Protein AF-A0A399NWZ5-F1 (afdb_monomer_lite)

Foldseek 3Di:
DAKDKDKDFQDPVFQDKWKWKQAQVRDIDTWDPNPPDRITIDIGPDDPNIDIDMDTDWAWDWAADDCPPPVQHPHTWIGTDPDTDDDDPLQDPDPPVPDDDDPVVSVVDDDDDDPPVCNPPHPPPPPPDPDDDD

Structure (mmCIF, N/CA/C/O backbone):
data_AF-A0A399NWZ5-F1
#
_entry.id   AF-A0A399NWZ5-F1
#
loop_
_atom_site.group_PDB
_atom_site.id
_atom_site.type_symbol
_atom_site.label_atom_id
_atom_site.label_alt_id
_atom_site.label_comp_id
_atom_site.label_asym_id
_atom_site.label_entity_id
_atom_site.label_seq_id
_atom_site.pdbx_PDB_ins_code
_atom_site.Cartn_x
_atom_site.Cartn_y
_atom_site.Cartn_z
_atom_site.occupancy
_atom_site.B_iso_or_equiv
_atom_site.auth_seq_id
_atom_site.auth_comp_id
_atom_site.auth_asym_id
_atom_site.auth_atom_id
_atom_site.pdbx_PDB_model_num
ATOM 1 N N . GLY A 1 1 ? -22.057 -4.123 26.461 1.00 57.34 1 GLY A N 1
ATOM 2 C CA . GLY A 1 1 ? -22.061 -5.480 25.873 1.00 57.34 1 GLY A CA 1
ATOM 3 C C . GLY A 1 1 ? -20.738 -6.163 26.158 1.00 57.34 1 GLY A C 1
ATOM 4 O O . GLY A 1 1 ? -19.824 -5.485 26.614 1.00 57.34 1 GLY A O 1
ATOM 5 N N . ALA A 1 2 ? -20.629 -7.474 25.923 1.00 73.88 2 ALA A N 1
ATOM 6 C CA . ALA A 1 2 ? -19.336 -8.165 25.969 1.00 73.88 2 ALA A CA 1
ATOM 7 C C . ALA A 1 2 ? -18.374 -7.558 24.931 1.00 73.88 2 ALA A C 1
ATOM 9 O O . ALA A 1 2 ? -18.824 -7.101 23.879 1.00 73.88 2 ALA A O 1
ATOM 10 N N . ALA A 1 3 ? -17.074 -7.521 25.230 1.00 82.56 3 ALA A N 1
ATOM 11 C CA . ALA A 1 3 ? -16.088 -6.998 24.290 1.00 82.56 3 ALA A CA 1
ATOM 12 C C . ALA A 1 3 ? -15.966 -7.929 23.071 1.00 82.56 3 ALA A C 1
ATOM 14 O O . ALA A 1 3 ? -15.778 -9.136 23.229 1.00 82.56 3 ALA A O 1
ATOM 15 N N . THR A 1 4 ? -16.063 -7.368 21.867 1.00 88.88 4 THR A N 1
ATOM 16 C CA . THR A 1 4 ? -15.856 -8.062 20.591 1.00 88.88 4 THR A CA 1
ATOM 17 C C . THR A 1 4 ? -14.712 -7.403 19.821 1.00 88.88 4 THR A C 1
ATOM 19 O O . THR A 1 4 ? -14.429 -6.214 19.975 1.00 88.88 4 THR A O 1
ATOM 22 N N . GLY A 1 5 ? -13.988 -8.202 19.038 1.00 91.06 5 GLY A N 1
ATOM 23 C CA . GLY A 1 5 ? -12.806 -7.756 18.301 1.00 91.06 5 GLY A CA 1
ATOM 24 C C . GLY A 1 5 ? -13.094 -7.542 16.822 1.00 91.06 5 GLY A C 1
ATOM 25 O O . GLY A 1 5 ? -13.586 -8.456 16.164 1.00 91.06 5 GLY A O 1
ATOM 26 N N . ILE A 1 6 ? -12.717 -6.378 16.293 1.00 94.62 6 ILE A N 1
ATOM 27 C CA . ILE A 1 6 ? -12.455 -6.206 14.861 1.00 94.62 6 ILE A CA 1
ATOM 28 C C . ILE A 1 6 ? -10.961 -6.449 14.647 1.00 94.62 6 ILE A C 1
ATOM 30 O O . ILE A 1 6 ? -10.126 -5.869 15.342 1.00 94.62 6 ILE A O 1
ATOM 34 N N . VAL A 1 7 ? -10.628 -7.330 13.705 1.00 94.38 7 VAL A N 1
ATOM 35 C CA . VAL A 1 7 ? -9.243 -7.682 13.375 1.00 94.38 7 VAL A CA 1
ATOM 36 C C . VAL A 1 7 ? -9.022 -7.459 11.884 1.00 94.38 7 VAL A C 1
ATOM 38 O O . VAL A 1 7 ? -9.641 -8.127 11.057 1.00 94.38 7 VAL A O 1
ATOM 41 N N . LEU A 1 8 ? -8.146 -6.517 11.541 1.00 94.81 8 LEU A N 1
ATOM 42 C CA . LEU A 1 8 ? -7.835 -6.135 10.164 1.00 94.81 8 LEU A CA 1
ATOM 43 C C . LEU A 1 8 ? -6.408 -6.532 9.815 1.00 94.81 8 LEU A C 1
ATOM 45 O O . LEU A 1 8 ? -5.500 -6.363 10.618 1.00 94.81 8 LEU A O 1
ATOM 49 N N . ARG A 1 9 ? -6.176 -7.056 8.611 1.00 94.62 9 ARG A N 1
ATOM 50 C CA . ARG A 1 9 ? -4.816 -7.395 8.175 1.00 94.62 9 ARG A CA 1
ATOM 51 C C . ARG A 1 9 ? -4.018 -6.118 7.937 1.00 94.62 9 ARG A C 1
ATOM 53 O O . ARG A 1 9 ? -4.426 -5.313 7.106 1.00 94.62 9 ARG A O 1
ATOM 60 N N . ARG A 1 10 ? -2.837 -6.007 8.549 1.00 94.25 10 ARG A N 1
ATOM 61 C CA . ARG A 1 10 ? -1.797 -5.066 8.123 1.00 94.25 10 ARG A CA 1
ATOM 62 C C . ARG A 1 10 ? -1.053 -5.674 6.933 1.00 94.25 10 ARG A C 1
ATOM 64 O O . ARG A 1 10 ? -0.377 -6.698 7.097 1.00 94.25 10 ARG A O 1
ATOM 71 N N . PRO A 1 11 ? -1.206 -5.135 5.711 1.00 94.31 11 PRO A N 1
ATOM 72 C CA . PRO A 1 11 ? -0.589 -5.744 4.542 1.00 94.31 11 PRO A CA 1
ATOM 73 C C . PRO A 1 11 ? 0.936 -5.741 4.663 1.00 94.31 11 PRO A C 1
ATOM 75 O O . PRO A 1 11 ? 1.519 -4.764 5.108 1.00 94.31 11 PRO A O 1
ATOM 78 N N . GLY A 1 12 ? 1.604 -6.802 4.202 1.00 92.19 12 GLY A N 1
ATOM 79 C CA . GLY A 1 12 ? 3.068 -6.905 4.309 1.00 92.19 12 GLY A CA 1
ATOM 80 C C . GLY A 1 12 ? 3.855 -5.844 3.524 1.00 92.19 12 GLY A C 1
ATOM 81 O O . GLY A 1 12 ? 5.047 -5.685 3.757 1.00 92.19 12 GLY A O 1
ATOM 82 N N . TRP A 1 13 ? 3.207 -5.124 2.602 1.00 92.44 13 TRP A N 1
ATOM 83 C CA . TRP A 1 13 ? 3.793 -3.974 1.908 1.00 92.44 13 TRP A CA 1
ATOM 84 C C . TRP A 1 13 ? 3.713 -2.668 2.709 1.00 92.44 13 TRP A C 1
ATOM 86 O O . TRP A 1 13 ? 4.427 -1.723 2.381 1.00 92.44 13 TRP A O 1
ATOM 96 N N . CYS A 1 14 ? 2.837 -2.607 3.713 1.00 93.19 14 CYS A N 1
ATOM 97 C CA . CYS A 1 14 ? 2.561 -1.425 4.514 1.00 93.19 14 CYS A CA 1
ATOM 98 C C . CYS A 1 14 ? 3.636 -1.311 5.591 1.00 93.19 14 CYS A C 1
ATOM 100 O O . CYS A 1 14 ? 3.712 -2.160 6.480 1.00 93.19 14 CYS A O 1
ATOM 102 N N . ARG A 1 15 ? 4.504 -0.301 5.479 1.00 88.44 15 ARG A N 1
ATOM 103 C CA . ARG A 1 15 ? 5.589 -0.084 6.449 1.00 88.44 15 ARG A CA 1
ATOM 104 C C . ARG A 1 15 ? 5.141 0.710 7.660 1.00 88.44 15 ARG A C 1
ATOM 106 O O . ARG A 1 15 ? 5.740 0.526 8.711 1.00 88.44 15 ARG A O 1
ATOM 113 N N . SER A 1 16 ? 4.124 1.550 7.487 1.00 92.50 16 SER A N 1
ATOM 114 C CA . SER A 1 16 ? 3.494 2.250 8.587 1.00 92.50 16 SER A CA 1
ATOM 115 C C . SER A 1 16 ? 1.977 2.279 8.449 1.00 92.50 16 SER A C 1
ATOM 117 O O . SER A 1 16 ? 1.461 2.323 7.331 1.00 92.50 16 SER A O 1
ATOM 119 N N . ALA A 1 17 ? 1.270 2.196 9.567 1.00 94.88 17 ALA A N 1
ATOM 120 C CA . ALA A 1 17 ? -0.171 2.315 9.648 1.00 94.88 17 ALA A CA 1
ATOM 121 C C . ALA A 1 17 ? -0.570 3.048 10.932 1.00 94.88 17 ALA A C 1
ATOM 123 O O . ALA A 1 17 ? 0.041 2.861 11.982 1.00 94.88 17 ALA A O 1
ATOM 124 N N . THR A 1 18 ? -1.639 3.831 10.860 1.00 96.62 18 THR A N 1
ATOM 125 C CA . THR A 1 18 ? -2.310 4.394 12.035 1.00 96.62 18 THR A CA 1
ATOM 126 C C . THR A 1 18 ? -3.702 3.788 12.136 1.00 96.62 18 THR A C 1
ATOM 128 O O . THR A 1 18 ? -4.299 3.377 11.135 1.00 96.62 18 THR A O 1
ATOM 131 N N . ALA A 1 19 ? -4.225 3.688 13.353 1.00 96.81 19 ALA A N 1
ATOM 132 C CA . ALA A 1 19 ? -5.592 3.249 13.560 1.00 96.81 19 ALA A CA 1
ATOM 133 C C . ALA A 1 19 ? -6.225 3.973 14.742 1.00 96.81 19 ALA A C 1
ATOM 135 O O . ALA A 1 19 ? -5.625 4.102 15.809 1.00 96.81 19 ALA A O 1
ATOM 136 N N . VAL A 1 20 ? -7.470 4.398 14.558 1.00 97.81 20 VAL A N 1
ATOM 137 C CA . VAL A 1 20 ? -8.274 5.045 15.593 1.00 97.81 20 VAL A CA 1
ATOM 138 C C . VAL A 1 20 ? -9.673 4.460 15.605 1.00 97.81 20 VAL A C 1
ATOM 140 O O . VAL A 1 20 ? -10.248 4.156 14.560 1.00 97.81 20 VAL A O 1
ATOM 143 N N . VAL A 1 21 ? -10.241 4.301 16.796 1.00 97.44 21 VAL A N 1
ATOM 144 C CA . VAL A 1 21 ? -11.680 4.101 16.941 1.00 97.44 21 VAL A CA 1
ATOM 145 C C . VAL A 1 21 ? -12.329 5.443 17.215 1.00 97.44 21 VAL A C 1
ATOM 147 O O . VAL A 1 21 ? -12.037 6.061 18.237 1.00 97.44 21 VAL A O 1
ATOM 150 N N . LEU A 1 22 ? -13.239 5.837 16.334 1.00 97.81 22 LEU A N 1
ATOM 151 C CA . LEU A 1 22 ? -14.147 6.958 16.521 1.00 97.81 22 LEU A CA 1
ATOM 152 C C . LEU A 1 22 ? -15.449 6.414 17.111 1.00 97.81 22 LEU A C 1
ATOM 154 O O . LEU A 1 22 ? -16.114 5.587 16.488 1.00 97.81 22 LEU A O 1
ATOM 158 N N . GLY A 1 23 ? -15.784 6.818 18.331 1.00 95.75 23 GLY A N 1
ATOM 159 C CA . GLY A 1 23 ? -17.044 6.468 18.972 1.00 95.75 23 GLY A CA 1
ATOM 160 C C . GLY A 1 23 ? -18.200 7.298 18.424 1.00 95.75 23 GLY A C 1
ATOM 161 O O . GLY A 1 23 ? -18.027 8.463 18.062 1.00 95.75 23 GLY A O 1
ATOM 162 N N . ALA A 1 24 ? -19.407 6.730 18.421 1.00 93.31 24 ALA A N 1
ATOM 163 C CA . ALA A 1 24 ? -20.622 7.464 18.044 1.00 93.31 24 ALA A CA 1
ATOM 164 C C . ALA A 1 24 ? -20.898 8.694 18.942 1.00 93.31 24 ALA A C 1
ATOM 166 O O . ALA A 1 24 ? -21.646 9.595 18.567 1.00 93.31 24 ALA A O 1
ATOM 167 N N . ASP A 1 25 ? -20.298 8.723 20.134 1.00 93.69 25 ASP A N 1
ATOM 168 C CA . ASP A 1 25 ? -20.322 9.817 21.107 1.00 93.69 25 ASP A CA 1
ATOM 169 C C . ASP A 1 25 ? -19.275 10.916 20.836 1.00 93.69 25 ASP A C 1
ATOM 171 O O . ASP A 1 25 ? -19.189 11.882 21.593 1.00 93.69 25 ASP A O 1
ATOM 175 N N . GLY A 1 26 ? -18.479 10.776 19.772 1.00 94.19 26 GLY A N 1
ATOM 176 C CA . GLY A 1 26 ? -17.379 11.676 19.432 1.00 94.19 26 GLY A CA 1
ATOM 177 C C . GLY A 1 26 ? -16.066 11.368 20.157 1.00 94.19 26 GLY A C 1
ATOM 178 O O . GLY A 1 26 ? -15.121 12.144 20.036 1.00 94.19 26 GLY A O 1
ATOM 179 N N . SER A 1 27 ? -15.980 10.264 20.910 1.00 95.25 27 SER A N 1
ATOM 180 C CA . SER A 1 27 ? -14.717 9.819 21.505 1.00 95.25 27 SER A CA 1
ATOM 181 C C . SER A 1 27 ? -13.734 9.326 20.440 1.00 95.25 27 SER A C 1
ATOM 183 O O . SER A 1 27 ? -14.128 8.762 19.423 1.00 95.25 27 SER A O 1
ATOM 185 N N . GLU A 1 28 ? -12.437 9.491 20.692 1.00 97.50 28 GLU A N 1
ATOM 186 C CA . GLU A 1 28 ? -11.374 8.954 19.844 1.00 97.50 28 GLU A CA 1
ATOM 187 C C . GLU A 1 28 ? -10.401 8.146 20.701 1.00 97.50 28 GLU A C 1
ATOM 189 O O . GLU A 1 28 ? -9.938 8.606 21.748 1.00 97.50 28 GLU A O 1
ATOM 194 N N . VAL A 1 29 ? -10.101 6.923 20.268 1.00 96.31 29 VAL A N 1
ATOM 195 C CA . VAL A 1 29 ? -9.164 6.034 20.958 1.00 96.31 29 VAL A CA 1
ATOM 196 C C . VAL A 1 29 ? -8.167 5.473 19.956 1.00 96.31 29 VAL A C 1
ATOM 198 O O . VAL A 1 29 ? -8.553 4.808 18.997 1.00 96.31 29 VAL A O 1
ATOM 201 N N . GLN A 1 30 ? -6.882 5.708 20.208 1.00 96.62 30 GLN A N 1
ATOM 202 C CA . GLN A 1 30 ? -5.791 5.153 19.410 1.00 96.62 30 GLN A CA 1
ATOM 203 C C . GLN A 1 30 ? -5.749 3.624 19.539 1.00 96.62 30 GLN A C 1
ATOM 205 O O . GLN A 1 30 ? -5.895 3.074 20.634 1.00 96.62 30 GLN A O 1
ATOM 210 N N . VAL A 1 31 ? -5.535 2.945 18.417 1.00 95.00 31 VAL A N 1
ATOM 211 C CA . VAL A 1 31 ? -5.352 1.494 18.327 1.00 95.00 31 VAL A CA 1
ATOM 212 C C . VAL A 1 31 ? -3.940 1.228 17.832 1.00 95.00 31 VAL A C 1
ATOM 214 O O . VAL A 1 31 ? -3.490 1.847 16.871 1.00 95.00 31 VAL A O 1
ATOM 217 N N . ASP A 1 32 ? -3.247 0.288 18.472 1.00 92.69 32 ASP A N 1
ATOM 218 C CA . ASP A 1 32 ? -1.934 -0.132 17.996 1.00 92.69 32 ASP A CA 1
ATOM 219 C C . ASP A 1 32 ? -2.065 -0.792 16.616 1.00 92.69 32 ASP A C 1
ATOM 221 O O . ASP A 1 32 ? -2.715 -1.831 16.451 1.00 92.69 32 ASP A O 1
ATOM 225 N N . ALA A 1 33 ? -1.471 -0.139 15.622 1.00 90.75 33 ALA A N 1
ATOM 226 C CA . ALA A 1 33 ? -1.424 -0.584 14.240 1.00 90.75 33 ALA A CA 1
ATOM 227 C C . ALA A 1 33 ? -0.013 -0.992 13.796 1.00 90.75 33 ALA A C 1
ATOM 229 O O . ALA A 1 33 ? 0.154 -1.453 12.667 1.00 90.75 33 ALA A O 1
ATOM 230 N N . GLU A 1 34 ? 0.993 -0.849 14.661 1.00 84.75 34 GLU A N 1
ATOM 231 C CA . GLU A 1 34 ? 2.400 -1.109 14.337 1.00 84.75 34 GLU A CA 1
ATOM 232 C C . GLU A 1 34 ? 2.971 -2.329 15.048 1.00 84.75 34 GLU A C 1
ATOM 234 O O . GLU A 1 34 ? 4.102 -2.719 14.750 1.00 84.75 34 GLU A O 1
ATOM 239 N N . ALA A 1 35 ? 2.186 -2.962 15.924 1.00 74.25 35 ALA A N 1
ATOM 240 C CA . ALA A 1 35 ? 2.522 -4.230 16.550 1.00 74.25 35 ALA A CA 1
ATOM 241 C C . ALA A 1 35 ? 3.136 -5.236 15.550 1.00 74.25 35 ALA A C 1
ATOM 243 O O . ALA A 1 35 ? 2.825 -5.272 14.349 1.00 74.25 35 ALA A O 1
ATOM 244 N N . ASP A 1 36 ? 4.049 -6.070 16.057 1.00 68.81 36 ASP A N 1
ATOM 245 C CA . ASP A 1 36 ? 4.785 -7.058 15.255 1.00 68.81 36 ASP A CA 1
ATOM 246 C C . ASP A 1 36 ? 3.861 -8.087 14.576 1.00 68.81 36 ASP A C 1
ATOM 248 O O . ASP A 1 36 ? 4.270 -8.777 13.631 1.00 68.81 36 ASP A O 1
ATOM 252 N N . ASP A 1 37 ? 2.596 -8.175 14.997 1.00 70.69 37 ASP A N 1
ATOM 253 C CA . ASP A 1 37 ? 1.595 -8.960 14.303 1.00 70.69 37 ASP A CA 1
ATOM 254 C C . ASP A 1 37 ? 1.113 -8.263 13.017 1.00 70.69 37 ASP A C 1
ATOM 256 O O . ASP A 1 37 ? 0.942 -7.053 12.895 1.00 70.69 37 ASP A O 1
ATOM 260 N N . ARG A 1 38 ? 0.900 -9.052 11.958 1.00 88.31 38 ARG A N 1
ATOM 261 C CA . ARG A 1 38 ? 0.382 -8.564 10.663 1.00 88.31 38 ARG A CA 1
ATOM 262 C C . ARG A 1 38 ? -1.113 -8.208 10.739 1.00 88.31 38 ARG A C 1
ATOM 264 O O . ARG A 1 38 ? -1.830 -8.354 9.747 1.00 88.31 38 ARG A O 1
ATOM 271 N N . TRP A 1 39 ? -1.595 -7.796 11.910 1.00 92.81 39 TRP A N 1
ATOM 272 C CA . TRP A 1 39 ? -3.003 -7.642 12.247 1.00 92.81 39 TRP A CA 1
ATOM 273 C C . TRP A 1 39 ? -3.221 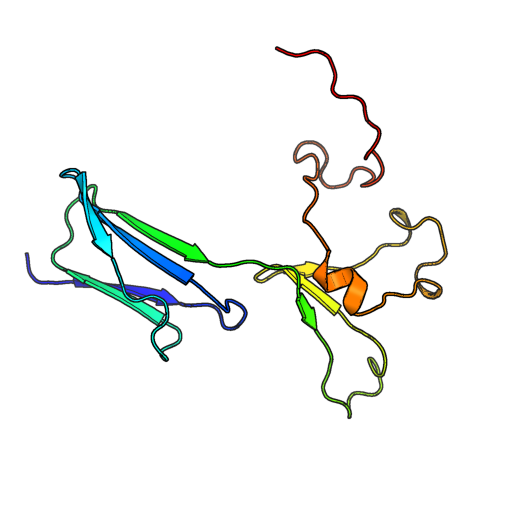-6.464 13.201 1.00 92.81 39 TRP A C 1
ATOM 275 O O . TRP A 1 39 ? -2.665 -6.432 14.282 1.00 92.81 39 TRP A O 1
ATOM 285 N N . ILE A 1 40 ? -4.101 -5.543 12.833 1.00 94.81 40 ILE A N 1
ATOM 286 C CA . ILE A 1 40 ? -4.579 -4.449 13.680 1.00 94.81 40 ILE A CA 1
ATOM 287 C C . ILE A 1 40 ? -5.789 -4.968 14.453 1.00 94.81 40 ILE A C 1
ATOM 289 O O . ILE A 1 40 ? -6.732 -5.489 13.847 1.00 94.81 40 ILE A O 1
ATOM 293 N N . ARG A 1 41 ? -5.769 -4.862 15.784 1.00 94.31 41 ARG A N 1
ATOM 294 C CA . ARG A 1 41 ? -6.782 -5.468 16.662 1.00 94.31 41 ARG A CA 1
ATOM 295 C C . ARG A 1 41 ? -7.467 -4.414 17.516 1.00 94.31 41 ARG A C 1
ATOM 297 O O . ARG A 1 41 ? -6.862 -3.847 18.417 1.00 94.31 41 ARG A O 1
ATOM 304 N N . ALA A 1 42 ? -8.761 -4.229 17.292 1.00 94.31 42 ALA A N 1
ATOM 305 C CA . ALA A 1 42 ? -9.600 -3.341 18.083 1.00 94.31 42 ALA A CA 1
ATOM 306 C C . ALA A 1 42 ? -10.657 -4.164 18.838 1.00 94.31 42 ALA A C 1
ATOM 308 O O . ALA A 1 42 ? -11.721 -4.489 18.305 1.00 94.31 42 ALA A O 1
ATOM 309 N N . THR A 1 43 ? -10.347 -4.529 20.086 1.00 93.56 43 THR A N 1
ATOM 310 C CA . THR A 1 43 ? -11.249 -5.287 20.968 1.00 93.56 43 THR A CA 1
ATOM 311 C C . THR A 1 43 ? -11.899 -4.357 21.984 1.00 93.56 43 THR A C 1
ATOM 313 O O . THR A 1 43 ? -11.228 -3.860 22.884 1.00 93.56 43 THR A O 1
ATOM 316 N N . ARG A 1 44 ? -13.211 -4.131 21.857 1.00 92.50 44 ARG A N 1
ATOM 317 C CA . ARG A 1 44 ? -14.000 -3.275 22.760 1.00 92.50 44 ARG A CA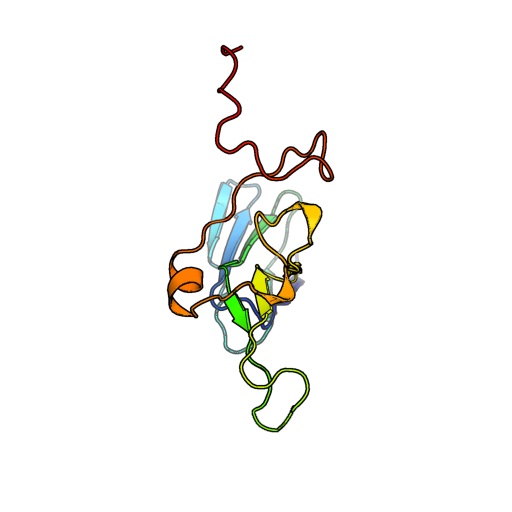 1
ATOM 318 C C . ARG A 1 44 ? -15.479 -3.656 22.741 1.00 92.50 44 ARG A C 1
ATOM 320 O O . ARG A 1 44 ? -15.903 -4.513 21.973 1.00 92.50 44 ARG A O 1
ATOM 327 N N . ALA A 1 45 ? -16.284 -3.016 23.582 1.00 93.25 45 ALA A N 1
ATOM 328 C CA . ALA A 1 45 ? -17.730 -3.026 23.399 1.00 93.25 45 ALA A CA 1
ATOM 329 C C . ALA A 1 45 ? -18.083 -2.049 22.267 1.00 93.25 45 ALA A C 1
ATOM 331 O O . ALA A 1 45 ? -17.993 -0.838 22.456 1.00 93.25 45 ALA A O 1
ATOM 332 N N . TRP A 1 46 ? -18.425 -2.580 21.096 1.00 93.31 46 TRP A N 1
ATOM 333 C CA . TRP A 1 46 ? -18.840 -1.786 19.939 1.00 93.31 46 TRP A CA 1
ATOM 334 C C . TRP A 1 46 ? -20.308 -1.371 20.051 1.00 93.31 46 TRP A C 1
ATOM 336 O O . TRP A 1 46 ? -21.150 -2.167 20.481 1.00 93.31 46 TRP A O 1
ATOM 346 N N . ALA A 1 47 ? -20.612 -0.148 19.632 1.00 92.81 47 ALA A N 1
ATOM 347 C CA . ALA A 1 47 ? -21.964 0.365 19.461 1.00 92.81 47 ALA A CA 1
ATOM 348 C C . ALA A 1 47 ? -22.235 0.718 17.990 1.00 92.81 47 ALA A C 1
ATOM 350 O O . ALA A 1 47 ? -21.318 0.936 17.199 1.00 92.81 47 ALA A O 1
ATOM 351 N N . ALA A 1 48 ? -23.513 0.774 17.609 1.00 94.19 48 ALA A N 1
ATOM 352 C CA . ALA A 1 48 ? -23.885 1.284 16.295 1.00 94.19 48 ALA A CA 1
ATOM 353 C C . ALA A 1 48 ? -23.426 2.747 16.162 1.00 94.19 48 ALA A C 1
ATOM 355 O O . ALA A 1 48 ? -23.729 3.564 17.028 1.00 94.19 48 ALA A O 1
ATOM 356 N N . GLY A 1 49 ? -22.707 3.052 15.081 1.00 95.19 49 GLY A N 1
ATOM 357 C CA . GLY A 1 49 ? -22.105 4.366 14.842 1.00 95.19 49 GLY A CA 1
ATOM 358 C C . GLY A 1 49 ? -20.626 4.471 15.227 1.00 95.19 49 GLY A C 1
ATOM 359 O O . GLY A 1 49 ? -19.983 5.422 14.798 1.00 95.19 49 GLY A O 1
ATOM 360 N N . ASP A 1 50 ? -20.068 3.499 15.958 1.00 96.00 50 ASP A N 1
ATOM 361 C CA . ASP A 1 50 ? -18.617 3.417 16.146 1.00 96.00 50 ASP A CA 1
ATOM 362 C C . ASP A 1 50 ? -17.927 3.058 14.814 1.00 96.00 50 ASP A C 1
ATOM 364 O O . ASP A 1 50 ? -18.423 2.226 14.047 1.00 96.00 50 ASP A O 1
ATOM 368 N N . ALA A 1 51 ? -16.749 3.630 14.561 1.00 96.50 51 ALA A N 1
ATOM 369 C CA . ALA A 1 51 ? -15.945 3.377 13.370 1.00 96.50 51 ALA A CA 1
ATOM 370 C C . ALA A 1 51 ? -14.490 3.076 13.732 1.00 96.50 51 ALA A C 1
ATOM 372 O O . ALA A 1 51 ? -13.867 3.802 14.499 1.00 96.50 51 ALA A O 1
ATOM 373 N N . LEU A 1 52 ? -13.926 2.024 13.139 1.00 96.81 52 LEU A N 1
ATOM 374 C CA . LEU A 1 52 ? -12.481 1.814 13.100 1.00 96.81 52 LEU A CA 1
ATOM 375 C C . LEU A 1 52 ? -11.940 2.457 11.822 1.00 96.81 52 LEU A C 1
ATOM 377 O O . LEU A 1 52 ? -12.222 1.972 10.726 1.00 96.81 52 LEU A O 1
ATOM 381 N N . VAL A 1 53 ? -11.168 3.527 11.962 1.00 97.44 53 VAL A N 1
ATOM 382 C CA . VAL A 1 53 ? -10.468 4.181 10.856 1.00 97.44 53 VAL A CA 1
ATOM 383 C C . VAL A 1 53 ? -9.028 3.697 10.861 1.00 97.44 53 VAL A C 1
ATOM 385 O O . VAL A 1 53 ? -8.362 3.738 11.892 1.00 97.44 53 VAL A O 1
ATOM 388 N N . VAL A 1 54 ? -8.564 3.210 9.714 1.00 96.75 54 VAL A N 1
ATOM 389 C CA . VAL A 1 54 ? -7.190 2.743 9.521 1.00 96.75 54 VAL A CA 1
ATOM 390 C C . VAL A 1 54 ? -6.601 3.474 8.333 1.00 96.75 54 VAL A C 1
ATOM 392 O O . VAL A 1 54 ? -7.158 3.414 7.235 1.00 96.75 54 VAL A O 1
ATOM 395 N N . GLU A 1 55 ? -5.451 4.101 8.536 1.00 96.44 55 GLU A N 1
ATOM 396 C CA . GLU A 1 55 ? -4.667 4.684 7.457 1.00 96.44 55 GLU A CA 1
ATOM 397 C C . GLU A 1 55 ? -3.456 3.793 7.205 1.00 96.44 55 GLU A C 1
ATOM 399 O O . GLU A 1 55 ? -2.715 3.437 8.120 1.00 96.44 55 GLU A O 1
ATOM 404 N N . LEU A 1 56 ? -3.278 3.390 5.950 1.00 94.88 56 LEU A N 1
ATOM 405 C CA . LEU A 1 56 ? -2.174 2.543 5.518 1.00 94.88 56 LEU A CA 1
ATOM 406 C C . LEU A 1 56 ? -1.239 3.382 4.655 1.00 94.88 56 LEU A C 1
ATOM 408 O O . LEU A 1 56 ? -1.664 3.896 3.618 1.00 94.88 56 LEU A O 1
ATOM 412 N N . ASP A 1 57 ? 0.031 3.485 5.040 1.00 92.94 57 ASP A N 1
ATOM 413 C CA . ASP A 1 57 ? 1.013 4.195 4.229 1.00 92.94 57 ASP A CA 1
ATOM 414 C C . ASP A 1 57 ? 1.252 3.455 2.901 1.00 92.94 57 ASP A C 1
ATOM 416 O O . ASP A 1 57 ? 1.619 2.274 2.866 1.00 92.94 57 ASP A O 1
ATOM 420 N N . MET A 1 58 ? 1.039 4.160 1.787 1.00 93.88 58 MET A N 1
ATOM 421 C CA . MET A 1 58 ? 1.121 3.637 0.418 1.00 93.88 58 MET A CA 1
ATOM 422 C C . MET A 1 58 ? 2.165 4.407 -0.410 1.00 93.88 58 MET A C 1
ATOM 424 O O . MET A 1 58 ? 1.800 5.075 -1.390 1.00 93.88 58 MET A O 1
ATOM 428 N N . PRO A 1 59 ? 3.463 4.313 -0.069 1.00 91.88 59 PRO A N 1
ATOM 429 C CA . PRO A 1 59 ? 4.515 4.944 -0.848 1.00 91.88 59 PRO A CA 1
ATOM 430 C C . PRO A 1 59 ? 4.715 4.208 -2.178 1.00 91.88 59 PRO A C 1
ATOM 432 O O . PRO A 1 59 ? 4.343 3.036 -2.333 1.00 91.88 59 PRO A O 1
ATOM 435 N N . VAL A 1 60 ? 5.343 4.892 -3.136 1.00 92.81 60 VAL A N 1
ATOM 436 C CA . VAL A 1 60 ? 5.920 4.239 -4.318 1.00 92.81 60 VAL A CA 1
ATOM 437 C C . VAL A 1 60 ? 7.114 3.399 -3.862 1.00 92.81 60 VAL A C 1
ATOM 439 O O . VAL A 1 60 ? 7.916 3.827 -3.032 1.00 92.81 60 VAL A O 1
ATOM 442 N N . ARG A 1 61 ? 7.211 2.169 -4.362 1.00 91.81 61 ARG A N 1
ATOM 443 C CA . ARG A 1 61 ? 8.217 1.183 -3.961 1.00 91.81 61 ARG A CA 1
ATOM 444 C C . ARG A 1 61 ? 8.887 0.598 -5.196 1.00 91.81 61 ARG A C 1
ATOM 446 O O . ARG A 1 61 ? 8.198 0.158 -6.113 1.00 91.81 61 ARG A O 1
ATOM 453 N N . ALA A 1 62 ? 10.215 0.530 -5.162 1.00 92.44 62 ALA A N 1
ATOM 454 C CA . ALA A 1 62 ? 11.007 -0.289 -6.072 1.00 92.44 62 ALA A CA 1
ATOM 455 C C . ALA A 1 62 ? 11.066 -1.728 -5.541 1.00 92.44 62 ALA A C 1
ATOM 457 O O . ALA A 1 62 ? 11.427 -1.952 -4.381 1.00 92.44 62 ALA A O 1
ATOM 458 N N . LEU A 1 63 ? 10.712 -2.702 -6.374 1.00 91.94 63 LEU A N 1
ATOM 459 C CA . LEU A 1 63 ? 10.769 -4.125 -6.057 1.00 91.94 63 LEU A CA 1
ATOM 460 C C . LEU A 1 63 ? 11.849 -4.786 -6.916 1.00 91.94 63 LEU A C 1
ATOM 462 O O . LEU A 1 63 ? 11.700 -4.902 -8.130 1.00 91.94 63 LEU A O 1
ATOM 466 N N . GLY A 1 64 ? 12.932 -5.219 -6.273 1.00 92.44 64 GLY A N 1
ATOM 467 C CA . GLY A 1 64 ? 13.939 -6.079 -6.889 1.00 92.44 64 GLY A CA 1
ATOM 468 C C . GLY A 1 64 ? 13.591 -7.556 -6.707 1.00 92.44 64 GLY A C 1
ATOM 469 O O . GLY A 1 64 ? 12.968 -7.942 -5.714 1.00 92.44 64 GLY A O 1
ATOM 470 N N . SER A 1 65 ? 14.010 -8.393 -7.651 1.00 93.75 65 SER A N 1
ATOM 471 C CA . SER A 1 65 ? 13.917 -9.846 -7.516 1.00 93.75 65 SER A CA 1
ATOM 472 C C . SER A 1 65 ? 15.053 -10.413 -6.664 1.00 93.75 65 SER A C 1
ATOM 474 O O . SER A 1 65 ? 16.078 -9.770 -6.432 1.00 93.75 65 SER A O 1
ATOM 476 N N . HIS A 1 66 ? 14.906 -11.671 -6.243 1.00 95.50 66 HIS A N 1
ATOM 477 C CA . HIS A 1 66 ? 16.032 -12.430 -5.706 1.00 95.50 66 HIS A CA 1
ATOM 478 C C . HIS A 1 66 ? 17.188 -12.447 -6.735 1.00 95.50 66 HIS A C 1
ATOM 480 O O . HIS A 1 66 ? 16.920 -12.633 -7.925 1.00 95.50 66 HIS A O 1
ATOM 486 N N . PRO A 1 67 ? 18.465 -12.311 -6.325 1.00 92.44 67 PRO A N 1
ATOM 487 C CA . PRO A 1 67 ? 19.605 -12.169 -7.247 1.00 92.44 67 PRO A CA 1
ATOM 488 C C . PRO A 1 67 ? 19.867 -13.375 -8.166 1.00 92.44 67 PRO A C 1
ATOM 490 O O . PRO A 1 67 ? 20.661 -13.277 -9.095 1.00 92.44 67 PRO A O 1
ATOM 493 N N . HIS A 1 68 ? 19.223 -14.514 -7.907 1.00 95.31 68 HIS A N 1
ATOM 494 C CA . HIS A 1 68 ? 19.327 -15.735 -8.721 1.00 95.31 68 HIS A CA 1
ATOM 495 C C . HIS A 1 68 ? 18.195 -15.883 -9.752 1.00 95.31 68 HIS A C 1
ATOM 497 O O . HIS A 1 68 ? 18.107 -16.917 -10.406 1.00 95.31 68 HIS A O 1
ATOM 503 N N . LEU A 1 69 ? 17.305 -14.892 -9.879 1.00 96.56 69 LEU A N 1
ATOM 504 C CA . LEU A 1 69 ? 16.279 -14.877 -10.920 1.00 96.56 69 LEU A CA 1
ATOM 505 C C . LEU A 1 69 ? 16.812 -14.133 -12.148 1.00 96.56 69 LEU A C 1
ATOM 507 O O . LEU A 1 69 ? 16.767 -12.906 -12.201 1.00 96.56 69 LEU A O 1
ATOM 511 N N . ASP A 1 70 ? 17.326 -14.877 -13.126 1.00 96.81 70 ASP A N 1
ATOM 512 C CA . ASP A 1 70 ? 18.011 -14.286 -14.284 1.00 96.81 7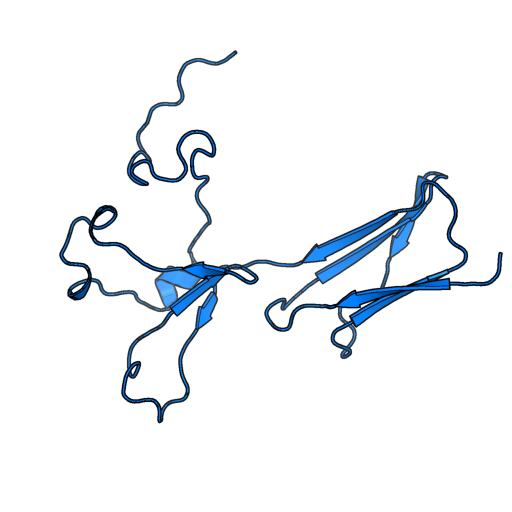0 ASP A CA 1
ATOM 513 C C . ASP A 1 70 ? 17.097 -13.435 -15.171 1.00 96.81 70 ASP A C 1
ATOM 515 O O . ASP A 1 70 ? 17.538 -12.409 -15.679 1.00 96.81 70 ASP A O 1
ATOM 519 N N . ALA A 1 71 ? 15.818 -13.803 -15.292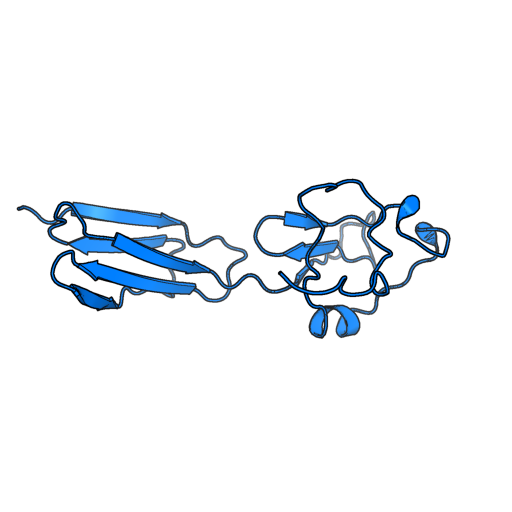 1.00 96.00 71 ALA A N 1
ATOM 520 C CA . ALA A 1 71 ? 14.848 -13.107 -16.142 1.00 96.00 71 ALA A CA 1
ATOM 521 C C . ALA A 1 71 ? 14.622 -11.630 -15.767 1.00 96.00 71 ALA A C 1
ATOM 523 O O . ALA A 1 71 ? 14.175 -10.851 -16.599 1.00 96.00 71 ALA A O 1
ATOM 524 N N . THR A 1 72 ? 14.915 -11.247 -14.523 1.00 94.69 72 THR A N 1
ATOM 525 C CA . THR A 1 72 ? 14.714 -9.886 -13.996 1.00 94.69 72 THR A CA 1
ATOM 526 C C . THR A 1 72 ? 15.991 -9.337 -13.360 1.00 94.69 72 THR A C 1
ATOM 528 O O . THR A 1 72 ? 15.968 -8.436 -12.517 1.00 94.69 72 THR A O 1
ATOM 531 N N . ARG A 1 73 ? 17.145 -9.918 -13.707 1.00 93.56 73 ARG A N 1
ATOM 532 C CA . ARG A 1 73 ? 18.437 -9.457 -13.205 1.00 93.56 73 ARG A CA 1
ATOM 533 C C . ARG A 1 73 ? 18.713 -8.059 -13.757 1.00 93.56 73 ARG A C 1
ATOM 535 O O . ARG A 1 73 ? 18.706 -7.852 -14.963 1.00 93.56 73 ARG A O 1
ATOM 542 N N . GLY A 1 74 ? 18.999 -7.112 -12.864 1.00 91.00 74 GLY A N 1
ATOM 543 C CA . GLY A 1 74 ? 19.257 -5.718 -13.241 1.00 91.00 74 GLY A CA 1
ATOM 544 C C . GLY A 1 74 ? 17.998 -4.898 -13.537 1.00 91.00 74 GLY A C 1
ATOM 545 O O . GLY A 1 74 ? 18.126 -3.742 -13.919 1.00 91.00 74 GLY A O 1
ATOM 546 N N . THR A 1 75 ? 16.802 -5.457 -13.325 1.00 92.75 75 THR A N 1
ATOM 547 C CA . THR A 1 75 ? 15.526 -4.749 -13.483 1.00 92.75 75 THR A CA 1
ATOM 548 C C . THR A 1 75 ? 14.865 -4.493 -12.131 1.00 92.75 75 THR A C 1
ATOM 550 O O . THR A 1 75 ? 15.206 -5.112 -11.119 1.00 92.75 75 THR A O 1
ATOM 553 N N . LEU A 1 76 ? 13.862 -3.621 -12.117 1.00 92.62 76 LEU A N 1
ATOM 554 C CA . LEU A 1 76 ? 13.049 -3.325 -10.944 1.00 92.62 76 LEU A CA 1
ATOM 555 C C . LEU A 1 76 ? 11.591 -3.118 -11.352 1.00 92.62 76 LEU A C 1
ATOM 557 O O . LEU A 1 76 ? 11.310 -2.581 -12.417 1.00 92.62 76 LEU A O 1
ATOM 561 N N . ALA A 1 77 ? 10.667 -3.568 -10.505 1.00 93.75 77 ALA A N 1
ATOM 562 C CA . ALA A 1 77 ? 9.242 -3.315 -10.676 1.00 93.75 77 ALA A CA 1
ATOM 563 C C . ALA A 1 77 ? 8.800 -2.148 -9.788 1.00 93.75 77 ALA A C 1
ATOM 565 O O . ALA A 1 77 ? 9.284 -1.989 -8.663 1.00 93.75 77 ALA A O 1
ATOM 566 N N . VAL A 1 78 ? 7.853 -1.352 -10.277 1.00 93.88 78 VAL A N 1
ATOM 567 C CA . VAL A 1 78 ? 7.263 -0.238 -9.528 1.00 93.88 78 VAL A CA 1
ATOM 568 C C . VAL A 1 78 ? 5.956 -0.700 -8.897 1.00 93.88 78 VAL A C 1
ATOM 570 O O . VAL A 1 78 ? 5.116 -1.307 -9.557 1.00 93.88 78 VAL A O 1
ATOM 573 N N . ALA A 1 79 ? 5.766 -0.430 -7.608 1.00 93.81 79 ALA A N 1
ATOM 574 C CA . ALA A 1 79 ? 4.541 -0.787 -6.902 1.00 93.81 79 ALA A CA 1
ATOM 575 C C . ALA A 1 79 ? 4.079 0.314 -5.947 1.00 93.81 79 ALA A C 1
ATOM 577 O O . ALA A 1 79 ? 4.892 0.983 -5.312 1.00 93.81 79 ALA A O 1
ATOM 578 N N . ARG A 1 80 ? 2.763 0.441 -5.765 1.00 93.25 80 ARG A N 1
ATOM 579 C CA . ARG A 1 80 ? 2.149 1.312 -4.755 1.00 93.25 80 ARG A CA 1
ATOM 580 C C . ARG A 1 80 ? 1.020 0.566 -4.058 1.00 93.25 80 ARG A C 1
ATOM 582 O O . ARG A 1 80 ? 0.066 0.118 -4.689 1.00 93.25 80 ARG A O 1
ATOM 589 N N . GLY A 1 81 ? 1.135 0.404 -2.742 1.00 93.69 81 GLY A N 1
ATOM 590 C CA . GLY A 1 81 ? 0.226 -0.464 -1.993 1.00 93.69 81 GLY A CA 1
ATOM 591 C C . GLY A 1 81 ? 0.185 -1.887 -2.578 1.00 93.69 81 GLY A C 1
ATOM 592 O O . GLY A 1 81 ? 1.253 -2.456 -2.808 1.00 93.69 81 GLY A O 1
ATOM 593 N N . PRO A 1 82 ? -0.994 -2.478 -2.843 1.00 94.88 82 PRO A N 1
ATOM 594 C CA . PRO A 1 82 ? -1.108 -3.816 -3.424 1.00 94.88 82 PRO A CA 1
ATOM 595 C C . PRO A 1 82 ? -0.921 -3.861 -4.952 1.00 94.88 82 PRO A C 1
ATOM 597 O O . PRO A 1 82 ? -0.950 -4.951 -5.514 1.00 94.88 82 PRO A O 1
ATOM 600 N N . VAL A 1 83 ? -0.755 -2.716 -5.620 1.00 94.31 83 VAL A N 1
ATOM 601 C CA . VAL A 1 83 ? -0.723 -2.617 -7.085 1.00 94.31 83 VAL A CA 1
ATOM 602 C C . VAL A 1 83 ? 0.719 -2.628 -7.585 1.00 94.31 83 VAL A C 1
ATOM 604 O O . VAL A 1 83 ? 1.558 -1.883 -7.072 1.00 94.31 83 VAL A O 1
ATOM 607 N N . VAL A 1 84 ? 0.995 -3.462 -8.589 1.00 95.25 84 VAL A N 1
ATOM 608 C CA . VAL A 1 84 ? 2.235 -3.454 -9.378 1.00 95.25 84 VAL A CA 1
ATOM 609 C C . VAL A 1 84 ? 1.929 -2.772 -10.707 1.00 95.25 84 VAL A C 1
ATOM 611 O O . VAL A 1 84 ? 0.908 -3.068 -11.319 1.00 95.25 84 VAL A O 1
ATOM 614 N N . TYR A 1 85 ? 2.789 -1.844 -11.110 1.00 93.50 85 TYR A N 1
ATOM 615 C CA . TYR A 1 85 ? 2.624 -1.025 -12.306 1.00 93.50 85 TYR A CA 1
ATOM 616 C C . TYR A 1 85 ? 3.423 -1.604 -13.474 1.00 93.50 85 TYR A C 1
ATOM 618 O O . TYR A 1 85 ? 4.426 -2.294 -13.271 1.00 93.50 85 TYR A O 1
ATOM 626 N N . ALA A 1 86 ? 2.985 -1.273 -14.684 1.00 92.50 86 ALA A N 1
ATOM 627 C CA . ALA A 1 86 ? 3.687 -1.523 -15.933 1.00 92.50 86 ALA A CA 1
ATOM 628 C C . ALA A 1 86 ? 3.807 -0.207 -16.713 1.00 92.50 86 ALA A C 1
ATOM 630 O O . ALA A 1 86 ? 3.022 0.714 -16.489 1.00 92.50 86 ALA A O 1
ATOM 631 N N . VAL A 1 87 ? 4.805 -0.128 -17.589 1.00 91.44 87 VAL A N 1
ATOM 632 C CA . VAL A 1 87 ? 4.908 0.929 -18.599 1.00 91.44 87 VAL A CA 1
ATOM 633 C C . VAL A 1 87 ? 4.459 0.323 -19.918 1.00 91.44 87 VAL A C 1
ATOM 635 O O . VAL A 1 87 ? 4.938 -0.751 -20.285 1.00 91.44 87 VAL A O 1
ATOM 638 N N . GLU A 1 88 ? 3.548 0.996 -20.610 1.00 90.31 88 GLU A N 1
ATOM 639 C CA . GLU A 1 88 ? 3.095 0.601 -21.939 1.00 90.31 88 GLU A CA 1
ATOM 640 C C . GLU A 1 88 ? 3.732 1.499 -23.004 1.00 90.31 88 GLU A C 1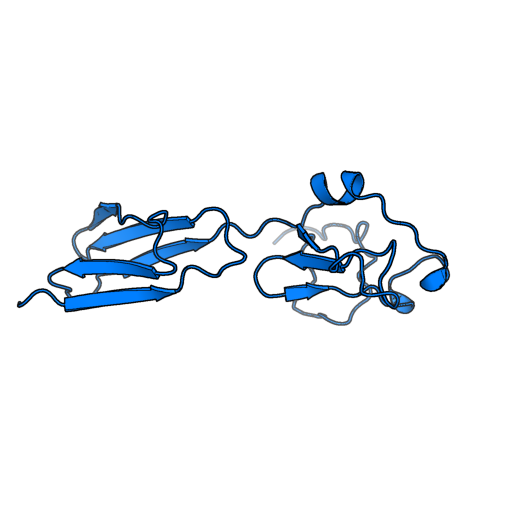
ATOM 642 O O . GLU A 1 88 ? 4.100 2.645 -22.744 1.00 90.31 88 GLU A O 1
ATOM 647 N N . GLN A 1 89 ? 3.892 0.973 -24.222 1.00 93.00 89 GLN A N 1
ATOM 648 C CA . GLN A 1 89 ? 4.508 1.721 -25.322 1.00 93.00 89 GLN A CA 1
ATOM 649 C C . GLN A 1 89 ? 3.728 3.000 -25.670 1.00 93.00 89 GLN A C 1
ATOM 651 O O . GLN A 1 89 ? 4.337 3.971 -26.112 1.00 93.00 89 GLN A O 1
ATOM 656 N N . GLU A 1 90 ? 2.407 3.005 -25.477 1.00 90.12 90 GLU A N 1
ATOM 657 C CA . GLU A 1 90 ? 1.536 4.156 -25.752 1.00 90.12 90 GLU A CA 1
ATOM 658 C C . GLU A 1 90 ? 1.796 5.339 -24.804 1.00 90.12 90 GLU A C 1
ATOM 660 O O . GLU A 1 90 ? 1.608 6.488 -25.199 1.00 90.12 90 GLU A O 1
ATOM 665 N N . ASP A 1 91 ? 2.327 5.076 -23.606 1.00 84.50 91 ASP A N 1
ATOM 666 C CA . ASP A 1 91 ? 2.667 6.099 -22.609 1.00 84.50 91 ASP A CA 1
ATOM 667 C C . ASP A 1 91 ? 4.124 6.587 -22.716 1.00 84.50 91 ASP A C 1
ATOM 669 O O . ASP A 1 91 ? 4.553 7.476 -21.973 1.00 84.50 91 ASP A O 1
ATOM 673 N N . ALA A 1 92 ? 4.919 5.995 -23.612 1.00 88.56 92 ALA A N 1
ATOM 674 C CA . ALA A 1 92 ? 6.355 6.217 -23.698 1.00 88.56 92 ALA A CA 1
ATOM 675 C C . ALA A 1 92 ? 6.748 7.010 -24.954 1.00 88.56 92 ALA A C 1
ATOM 677 O O . ALA A 1 92 ? 6.449 6.634 -26.084 1.00 88.56 92 ALA A O 1
ATOM 678 N N . GLY A 1 93 ? 7.531 8.079 -24.767 1.00 90.44 93 GLY A N 1
ATOM 679 C CA . GLY A 1 93 ? 8.123 8.856 -25.870 1.00 90.44 93 GLY A CA 1
ATOM 680 C C . GLY A 1 93 ? 9.303 8.173 -26.583 1.00 90.44 93 GLY A C 1
ATOM 681 O O . GLY A 1 93 ? 9.911 8.767 -27.471 1.00 90.44 93 GLY A O 1
ATOM 682 N N . ALA A 1 94 ? 9.653 6.954 -26.174 1.00 94.44 94 ALA A N 1
ATOM 683 C CA . ALA A 1 94 ? 10.733 6.123 -26.702 1.00 94.44 94 ALA A CA 1
ATOM 684 C C . ALA A 1 94 ? 10.301 4.643 -26.670 1.00 94.44 94 ALA A C 1
ATOM 686 O O . ALA A 1 94 ? 9.317 4.321 -25.994 1.00 94.44 94 ALA A O 1
ATOM 687 N N . PRO A 1 95 ? 10.995 3.733 -27.385 1.00 96.44 95 PRO A N 1
ATOM 688 C CA . PRO A 1 95 ? 10.758 2.300 -27.246 1.00 96.44 95 PRO A CA 1
ATOM 689 C C . PRO A 1 95 ? 10.840 1.879 -25.776 1.00 96.44 95 PRO A C 1
ATOM 691 O O . PRO A 1 95 ? 11.792 2.241 -25.087 1.00 96.44 95 PRO A O 1
ATOM 694 N N . VAL A 1 96 ? 9.848 1.130 -25.288 1.00 94.56 96 VAL A N 1
ATOM 695 C CA . VAL A 1 96 ? 9.776 0.739 -23.867 1.00 94.56 96 VAL A CA 1
ATOM 696 C C . VAL A 1 96 ? 11.024 -0.027 -23.405 1.00 94.56 96 VAL A C 1
ATOM 698 O O . VAL A 1 96 ? 11.479 0.158 -22.279 1.00 94.56 96 VAL A O 1
ATOM 701 N N . ASP A 1 97 ? 11.626 -0.808 -24.303 1.00 93.69 97 ASP A N 1
ATOM 702 C CA . ASP A 1 97 ? 12.845 -1.585 -24.050 1.00 93.69 97 ASP A CA 1
ATOM 703 C C . ASP A 1 97 ? 14.105 -0.711 -23.878 1.00 93.69 97 ASP A C 1
ATOM 705 O O . ASP A 1 97 ? 15.097 -1.168 -23.310 1.00 93.69 97 ASP A O 1
ATOM 709 N N . ASP A 1 98 ? 14.061 0.548 -24.328 1.00 95.06 98 ASP A N 1
ATOM 710 C CA . ASP A 1 98 ? 15.164 1.510 -24.214 1.00 95.06 98 ASP A CA 1
ATOM 711 C C . ASP A 1 98 ? 15.049 2.390 -22.954 1.00 95.06 98 ASP A C 1
ATOM 713 O O . ASP A 1 98 ? 15.919 3.226 -22.685 1.00 95.06 98 ASP A O 1
ATOM 717 N N . LEU A 1 99 ? 13.979 2.234 -22.167 1.00 91.88 99 LEU A N 1
ATOM 718 C CA . LEU A 1 99 ? 13.763 3.027 -20.962 1.00 91.88 99 LEU A CA 1
ATOM 719 C C . LEU A 1 99 ? 14.663 2.553 -19.817 1.00 91.88 99 LEU A C 1
ATOM 721 O O . LEU A 1 99 ? 14.709 1.377 -19.459 1.00 91.88 99 LEU A O 1
ATOM 725 N N . LEU A 1 100 ? 15.335 3.510 -19.180 1.00 91.88 100 LEU A N 1
ATOM 726 C CA . LEU A 1 100 ? 16.150 3.288 -17.991 1.00 91.88 100 LEU A CA 1
ATOM 727 C C . LEU A 1 100 ? 15.543 4.033 -16.805 1.00 91.88 100 LEU A C 1
ATOM 729 O O . LEU A 1 100 ? 15.137 5.186 -16.928 1.00 91.88 100 LEU A O 1
ATOM 733 N N . LEU A 1 101 ? 15.519 3.373 -15.649 1.00 88.00 101 LEU A N 1
ATOM 734 C CA . LEU A 1 101 ? 15.007 3.929 -14.402 1.00 88.00 101 LEU A CA 1
ATOM 735 C C . LEU A 1 101 ? 16.056 3.771 -13.300 1.00 88.00 101 LEU A C 1
ATOM 737 O O . LEU A 1 101 ? 16.417 2.643 -12.950 1.00 88.00 101 LEU A O 1
ATOM 741 N N . ASP A 1 102 ? 16.537 4.882 -12.737 1.00 86.19 102 ASP A N 1
ATOM 742 C CA . ASP A 1 102 ? 17.413 4.830 -11.568 1.00 86.19 102 ASP A CA 1
ATOM 743 C C . ASP A 1 102 ? 16.552 4.613 -10.307 1.00 86.19 102 ASP A C 1
ATOM 745 O O . ASP A 1 102 ? 15.535 5.290 -10.119 1.00 86.19 102 ASP A O 1
ATOM 749 N N . PRO A 1 103 ? 16.925 3.700 -9.389 1.00 81.50 103 PRO A N 1
ATOM 750 C CA . PRO A 1 103 ? 16.222 3.539 -8.115 1.00 81.50 103 PRO A CA 1
ATOM 751 C C . PRO A 1 103 ? 16.024 4.846 -7.325 1.00 81.50 103 PRO A C 1
ATOM 753 O O . PRO A 1 103 ? 15.089 4.947 -6.528 1.00 81.50 103 PRO A O 1
ATOM 756 N N . ARG A 1 104 ? 16.894 5.843 -7.520 1.00 83.75 104 ARG A N 1
ATOM 757 C CA . ARG A 1 104 ? 16.804 7.169 -6.893 1.00 83.75 104 ARG A CA 1
ATOM 758 C C . ARG A 1 104 ? 15.632 7.987 -7.425 1.00 83.75 104 ARG A C 1
ATOM 760 O O . ARG A 1 104 ? 15.032 8.725 -6.645 1.00 83.75 104 ARG A O 1
ATOM 767 N N . ASP A 1 105 ? 15.258 7.809 -8.688 1.00 83.06 105 ASP A N 1
ATOM 768 C CA . ASP A 1 105 ? 14.118 8.504 -9.293 1.00 83.06 105 ASP A CA 1
ATOM 769 C C . ASP A 1 105 ? 12.802 8.055 -8.636 1.00 83.06 105 ASP A C 1
ATOM 771 O O . ASP A 1 105 ? 11.906 8.860 -8.374 1.00 83.06 105 ASP A O 1
ATOM 775 N N . LEU A 1 106 ? 12.717 6.778 -8.243 1.00 84.44 106 LEU A N 1
ATOM 776 C CA . LEU A 1 106 ? 11.552 6.233 -7.540 1.00 84.44 106 LEU A CA 1
ATOM 777 C C . LEU A 1 106 ? 11.376 6.775 -6.120 1.00 84.44 106 LEU A C 1
ATOM 779 O O . LEU A 1 106 ? 10.246 6.849 -5.640 1.00 84.44 106 LEU A O 1
ATOM 783 N N . ALA A 1 107 ? 12.452 7.191 -5.448 1.00 80.44 107 ALA A N 1
ATOM 784 C CA . ALA A 1 107 ? 12.345 7.810 -4.126 1.00 80.44 107 ALA A CA 1
ATOM 785 C C . ALA A 1 107 ? 11.631 9.176 -4.184 1.00 80.44 107 ALA A C 1
ATOM 787 O O . ALA A 1 107 ? 10.948 9.576 -3.236 1.00 80.44 107 ALA A O 1
ATOM 788 N N . ALA A 1 108 ? 11.764 9.884 -5.308 1.00 83.06 108 ALA A N 1
ATOM 789 C CA . ALA A 1 108 ? 11.116 11.168 -5.548 1.00 83.06 108 ALA A CA 1
ATOM 790 C C . ALA A 1 108 ? 9.734 11.040 -6.210 1.00 83.06 108 ALA A C 1
ATOM 792 O O . ALA A 1 108 ? 8.988 12.020 -6.226 1.00 83.06 108 ALA A O 1
ATOM 793 N N . ALA A 1 109 ? 9.368 9.855 -6.709 1.00 87.88 109 ALA A N 1
ATOM 794 C CA . ALA A 1 109 ? 8.120 9.636 -7.430 1.00 87.88 109 ALA A CA 1
ATOM 795 C C . ALA A 1 109 ? 6.886 10.057 -6.614 1.00 87.88 109 ALA A C 1
ATOM 797 O O . ALA A 1 109 ? 6.814 9.902 -5.386 1.00 87.88 109 ALA A O 1
ATOM 798 N N . ARG A 1 110 ? 5.890 10.600 -7.316 1.00 84.50 110 ARG A N 1
ATOM 799 C CA . ARG A 1 110 ? 4.608 11.027 -6.754 1.00 84.50 110 ARG A CA 1
ATOM 800 C C . ARG A 1 110 ? 3.475 10.481 -7.620 1.00 84.50 110 ARG A C 1
ATOM 802 O O . ARG A 1 110 ? 3.609 10.493 -8.841 1.00 84.50 110 ARG A O 1
ATOM 809 N N . PRO A 1 111 ? 2.370 10.009 -7.021 1.00 84.31 111 PRO A N 1
ATOM 810 C CA . PRO A 1 111 ? 1.171 9.699 -7.784 1.00 84.31 111 PRO A CA 1
ATOM 811 C C . PRO A 1 111 ? 0.655 10.958 -8.484 1.00 84.31 111 PRO A C 1
ATOM 813 O O . PRO A 1 111 ? 0.508 11.998 -7.840 1.00 84.31 111 PRO A O 1
ATOM 816 N N . ALA A 1 112 ? 0.354 10.843 -9.773 1.00 81.94 112 ALA A N 1
ATOM 817 C CA . ALA A 1 112 ? -0.433 11.826 -10.501 1.00 81.94 112 ALA A CA 1
ATOM 818 C C . ALA A 1 112 ? -1.888 11.327 -10.585 1.00 81.94 112 ALA A C 1
ATOM 820 O O . ALA A 1 112 ? -2.098 10.126 -10.789 1.00 81.94 112 ALA A O 1
ATOM 821 N N . PRO A 1 113 ? -2.898 12.193 -10.393 1.00 72.88 113 PRO A N 1
ATOM 822 C CA . PRO A 1 113 ? -4.283 11.827 -10.653 1.00 72.88 113 PRO A CA 1
ATOM 823 C C . PRO A 1 113 ? -4.455 11.439 -12.124 1.00 72.88 113 PRO A C 1
ATOM 825 O O . PRO A 1 113 ? -4.057 12.198 -13.003 1.00 72.88 113 PRO A O 1
ATOM 828 N N . LEU A 1 114 ? -5.075 10.288 -12.382 1.00 66.81 114 LEU A N 1
ATOM 829 C CA . LEU A 1 114 ? -5.595 9.966 -13.709 1.00 66.81 114 LEU A CA 1
ATOM 830 C C . LEU A 1 114 ? -7.069 10.386 -13.777 1.00 66.81 114 LEU A C 1
ATOM 832 O O . LEU A 1 114 ? -7.790 10.225 -12.782 1.00 66.81 114 LEU A O 1
ATOM 836 N N . PRO A 1 115 ? -7.542 10.925 -14.913 1.00 65.06 115 PRO A N 1
ATOM 837 C CA . PRO A 1 115 ? -8.949 11.244 -15.081 1.00 65.06 115 PRO A CA 1
ATOM 838 C C . PRO A 1 115 ? -9.781 9.958 -15.001 1.00 65.06 115 PRO A C 1
ATOM 840 O O . PRO A 1 115 ? -9.764 9.126 -15.896 1.00 65.06 115 PRO A O 1
ATOM 843 N N . VAL A 1 116 ? -10.564 9.803 -13.929 1.00 62.28 116 VAL A N 1
ATOM 844 C CA . VAL A 1 116 ? -11.460 8.640 -13.736 1.00 62.28 116 VAL A CA 1
ATOM 845 C C . VAL A 1 116 ? -12.513 8.539 -14.849 1.00 62.28 116 VAL A C 1
ATOM 847 O O . VAL A 1 116 ? -13.036 7.460 -15.110 1.00 62.28 116 VAL A O 1
ATOM 850 N N . ALA A 1 117 ? -12.825 9.664 -15.500 1.00 67.25 117 ALA A N 1
ATOM 851 C CA . ALA A 1 117 ? -13.754 9.730 -16.622 1.00 67.25 117 ALA A CA 1
ATOM 852 C C . ALA A 1 117 ? -13.204 9.082 -17.905 1.00 67.25 117 ALA A C 1
ATOM 854 O O . ALA A 1 117 ? -13.999 8.620 -18.719 1.00 67.25 117 ALA A O 1
ATOM 855 N N . ASP A 1 118 ? -11.880 9.025 -18.059 1.00 62.62 118 ASP A N 1
ATOM 856 C CA . ASP A 1 118 ? -11.212 8.326 -19.154 1.00 62.62 118 ASP A CA 1
ATOM 857 C C . ASP A 1 118 ? -9.953 7.619 -18.627 1.00 62.62 118 ASP A C 1
ATOM 859 O O . ASP A 1 118 ? -8.831 8.095 -18.810 1.00 62.62 118 ASP A O 1
ATOM 863 N N . PRO A 1 119 ? -10.123 6.495 -17.907 1.00 59.12 119 PRO A N 1
ATOM 864 C CA . PRO A 1 119 ? -9.014 5.810 -17.250 1.00 59.12 119 PRO A CA 1
ATOM 865 C C . PRO A 1 119 ? -8.038 5.158 -18.241 1.00 59.12 119 PRO A C 1
ATOM 867 O O . PRO A 1 119 ? -7.005 4.656 -17.808 1.00 59.12 119 PRO A O 1
ATOM 870 N N . TRP A 1 120 ? -8.379 5.152 -19.534 1.00 61.53 120 TRP A N 1
ATOM 871 C CA . TRP A 1 120 ? -7.582 4.618 -20.640 1.00 61.53 120 TRP A CA 1
ATOM 872 C C . TRP A 1 120 ? -7.156 5.710 -21.636 1.00 61.53 120 TRP A C 1
ATOM 874 O O . TRP A 1 120 ? -6.606 5.393 -22.687 1.00 61.53 120 TRP A O 1
ATOM 884 N N . GLY A 1 121 ? -7.438 6.983 -21.336 1.00 61.03 121 GLY A N 1
ATOM 885 C CA . GLY A 1 121 ? -6.941 8.116 -22.109 1.00 61.03 121 GLY A CA 1
ATOM 886 C C . GLY A 1 121 ? -5.433 8.293 -21.907 1.00 61.03 121 GLY A C 1
ATOM 887 O O . GLY A 1 121 ? -4.892 7.816 -20.905 1.00 61.03 121 GLY A O 1
ATOM 888 N N . PRO A 1 122 ? -4.729 8.979 -22.826 1.00 55.28 122 PRO A N 1
ATOM 889 C CA . PRO A 1 122 ? -3.286 9.152 -22.716 1.00 55.28 122 PRO A CA 1
ATOM 890 C C . PRO A 1 122 ? -2.930 9.816 -21.380 1.00 55.28 122 PRO A C 1
ATOM 892 O O . PRO A 1 122 ? -3.440 10.887 -21.048 1.00 55.28 122 PRO A O 1
ATOM 895 N N . ALA A 1 123 ? -2.010 9.208 -20.622 1.00 54.81 123 ALA A N 1
ATOM 896 C CA . ALA A 1 123 ? -1.494 9.777 -19.373 1.00 54.81 123 ALA A CA 1
ATOM 897 C C . ALA A 1 123 ? -0.783 11.133 -19.591 1.00 54.81 123 ALA A C 1
ATOM 899 O O . ALA A 1 123 ? -0.516 11.881 -18.644 1.00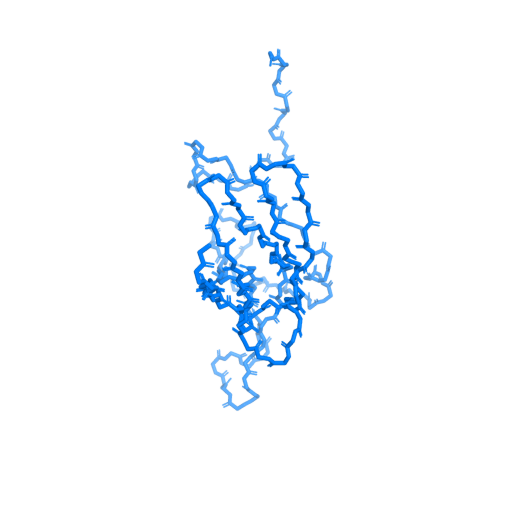 54.81 123 ALA A O 1
ATOM 900 N N . SER A 1 124 ? -0.473 11.461 -20.848 1.00 48.12 124 SER A N 1
ATOM 901 C CA . SER A 1 124 ? 0.179 12.690 -21.269 1.00 48.12 124 SER A CA 1
ATOM 902 C C . SER A 1 124 ? -0.822 13.820 -21.478 1.00 48.12 124 SER A C 1
ATOM 904 O O . SER A 1 124 ? -1.118 14.192 -22.604 1.00 48.12 124 SER A O 1
ATOM 906 N N . ASP A 1 125 ? -1.279 14.411 -20.385 1.00 45.00 125 ASP A N 1
ATOM 907 C CA . ASP A 1 125 ? -1.760 15.788 -20.411 1.00 45.00 125 ASP A CA 1
ATOM 908 C C . ASP A 1 125 ? -1.451 16.471 -19.072 1.00 45.00 125 ASP A C 1
ATOM 910 O O . ASP A 1 125 ? -2.273 17.126 -18.441 1.00 45.00 125 ASP A O 1
ATOM 914 N N . ALA A 1 126 ? -0.184 16.383 -18.650 1.00 44.97 126 ALA A N 1
ATOM 915 C CA . ALA A 1 126 ? 0.356 17.245 -17.592 1.00 44.97 126 ALA A CA 1
ATOM 916 C C . ALA A 1 126 ? 0.275 18.752 -17.947 1.00 44.97 126 ALA A C 1
ATOM 918 O O . ALA A 1 126 ? 0.503 19.595 -17.083 1.00 44.97 126 ALA A O 1
ATOM 919 N N . ASN A 1 127 ? -0.066 19.072 -19.205 1.00 43.25 127 ASN A N 1
ATOM 920 C CA . ASN A 1 127 ? -0.334 20.411 -19.728 1.00 43.25 127 ASN A CA 1
ATOM 921 C C . ASN A 1 127 ? -1.800 20.624 -20.165 1.00 43.25 127 ASN A C 1
ATOM 923 O O . ASN A 1 127 ? -2.075 21.655 -20.779 1.00 43.25 127 ASN A O 1
ATOM 927 N N . ALA A 1 128 ? -2.743 19.714 -19.876 1.00 45.34 128 ALA A N 1
ATOM 928 C CA . ALA A 1 128 ? -4.156 20.048 -20.048 1.00 45.34 128 ALA A CA 1
ATOM 929 C C . ALA A 1 128 ? -4.503 21.131 -19.028 1.00 45.34 128 ALA A C 1
ATOM 931 O O . ALA A 1 128 ? -4.568 20.891 -17.821 1.00 45.34 128 ALA A O 1
ATOM 932 N N . GLU A 1 129 ? -4.633 22.352 -19.534 1.00 37.44 129 GLU A N 1
ATOM 933 C CA . GLU A 1 129 ? -4.981 23.538 -18.776 1.00 37.44 129 GLU A CA 1
ATOM 934 C C . GLU A 1 129 ? -6.139 23.236 -17.821 1.00 37.44 129 GLU A C 1
ATOM 936 O O . GLU A 1 129 ? -7.159 22.655 -18.201 1.00 37.44 129 GLU A O 1
ATOM 941 N N . THR A 1 130 ? -5.998 23.669 -16.568 1.00 43.69 130 THR A N 1
ATOM 942 C CA . THR A 1 130 ? -7.137 23.859 -15.674 1.00 43.69 130 THR A CA 1
ATOM 943 C C . THR A 1 130 ? -8.142 24.762 -16.387 1.00 43.69 130 THR A C 1
ATOM 945 O O . THR A 1 130 ? -7.966 25.982 -16.425 1.00 43.69 130 THR A O 1
ATOM 948 N N . GLY A 1 131 ? -9.175 24.164 -16.982 1.00 38.12 131 GLY A N 1
ATOM 949 C CA . GLY A 1 131 ? -10.331 24.890 -17.497 1.00 38.12 131 GLY A CA 1
ATOM 950 C C . GLY A 1 131 ? -10.965 25.738 -16.386 1.00 38.12 131 GLY A C 1
ATOM 951 O O . GLY A 1 131 ? -10.809 25.419 -15.201 1.00 38.12 131 GLY A O 1
ATOM 952 N N . PRO A 1 132 ? -11.639 26.847 -16.735 1.00 35.16 132 PRO A N 1
ATOM 953 C CA . PRO A 1 132 ? -12.053 27.845 -15.764 1.00 35.16 132 PRO A CA 1
ATOM 954 C C . PRO A 1 132 ? -13.073 27.248 -14.796 1.00 35.16 132 PRO A C 1
ATOM 956 O O . PRO A 1 132 ? -13.942 26.469 -15.187 1.00 35.16 132 PRO A O 1
ATOM 959 N N . GLY A 1 133 ? -12.920 27.621 -13.526 1.00 42.44 133 GLY A N 1
ATOM 960 C CA . GLY A 1 133 ? -13.683 27.071 -12.420 1.00 42.44 133 GLY A CA 1
ATOM 961 C C . GLY A 1 133 ? -15.197 27.177 -12.570 1.00 42.44 133 GLY A C 1
ATOM 962 O O . GLY A 1 133 ? -15.733 28.103 -13.183 1.00 42.44 133 GLY A O 1
ATOM 963 N N . VAL A 1 134 ? -15.849 26.233 -11.902 1.00 38.34 134 VAL A N 1
ATOM 964 C CA . VAL A 1 134 ? -17.202 26.327 -11.352 1.00 38.34 134 VAL A CA 1
ATOM 965 C C . VAL A 1 134 ? -17.186 25.754 -9.946 1.00 38.34 134 VAL A C 1
ATOM 967 O O . VAL A 1 134 ? -16.487 24.737 -9.739 1.00 38.34 134 VAL A O 1
#

pLDDT: mean 85.0, std 16.27, range [35.16, 97.81]

Radius of gyration: 21.03 Å; chains: 1; bounding box: 44×44×53 Å

Secondary structure (DSSP, 8-state):
---EEEEEE--TT-S-EEEEEE-TTS-EEEE---SSSSEEEEEE---TT-EEEEEE---EEEEPPPTT-GGGTT--EEEETTEEP---GGG-SS-GGG----HHHHHH--PPPP-TT-TTS-S--TT---PPP-

Organism: NCBI:txid33014

InterPro domains:
  IPR049046 Non-reducing end beta-L-arabinofuranosidase-like, GH127 middle domain [PF20736] (5-58)
  IPR049049 Non-reducing end beta-L-arabinofuranosidase-like, GH127 C-terminal domain [PF20737] (60-103)
  IPR049174 Non-reducing end beta-L-arabinofuranosidase-like [PTHR43465] (6-103)

Sequence (134 aa):
GAATGIVLRRPGWCRSATAVVLGADGSEVQVDAEADDRWIRATRAWAAGDALVVELDMPVRALGSHPHLDATRGTLAVARGPVVYAVEQEDAGAPVDDLLLDPRDLAAARPAPLPVADPWGPASDANAETGPGV